Protein AF-A0A544Y6G6-F1 (afdb_m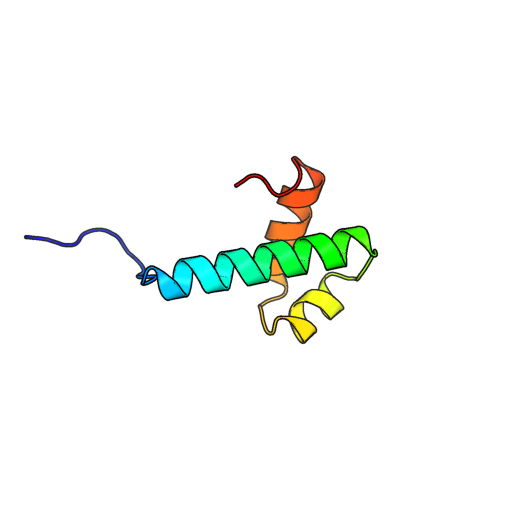onomer)

Solvent-accessible surface area (backbone atoms only — not comparable to full-atom values): 3851 Å² total; per-residue (Å²): 136,81,90,86,70,88,79,90,61,56,77,68,53,48,49,55,51,51,53,53,50,52,54,48,49,54,39,49,74,72,65,53,49,56,69,55,49,15,62,76,71,73,46,56,55,71,59,39,52,53,50,53,50,49,39,75,75,62,54,83,77,125

Secondary structure (DSSP, 8-state):
----------HHHHHHHHHHHHHHHHHHHTT--HHHHHHHHT--HHHHHHHHHHHHHHTT--

Structure (mmCIF, N/CA/C/O backbone):
data_AF-A0A544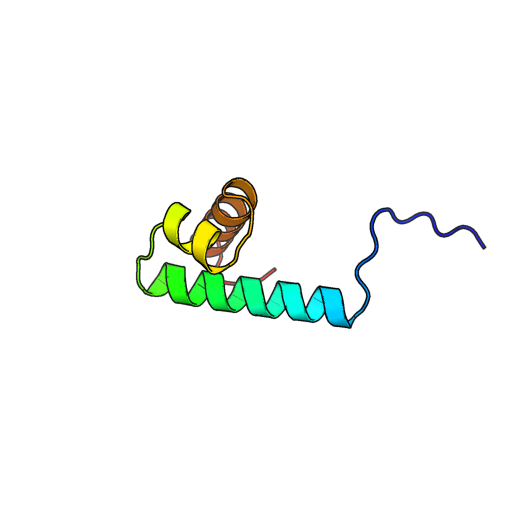Y6G6-F1
#
_entry.id   AF-A0A544Y6G6-F1
#
loop_
_atom_site.group_PDB
_atom_site.id
_atom_site.type_symbol
_atom_site.label_atom_id
_atom_site.label_alt_id
_atom_site.label_comp_id
_atom_site.label_asym_id
_atom_site.label_entity_id
_atom_site.label_seq_id
_atom_site.pdbx_PDB_ins_code
_atom_site.Cartn_x
_atom_site.Cartn_y
_atom_site.Cartn_z
_atom_site.occupancy
_atom_site.B_iso_or_equiv
_atom_site.auth_seq_id
_atom_site.auth_comp_id
_atom_site.auth_asym_id
_atom_site.auth_atom_id
_atom_site.pdbx_PDB_model_num
ATOM 1 N N . MET A 1 1 ? 34.401 4.719 -18.296 1.00 55.69 1 MET A N 1
ATOM 2 C CA . MET A 1 1 ? 33.688 4.705 -16.999 1.00 55.69 1 MET A CA 1
ATOM 3 C C . MET A 1 1 ? 32.738 3.519 -16.972 1.00 55.69 1 MET A C 1
ATOM 5 O O . MET A 1 1 ? 31.993 3.339 -17.924 1.00 55.69 1 MET A O 1
ATOM 9 N N . ARG A 1 2 ? 32.826 2.671 -15.944 1.00 49.41 2 ARG A N 1
ATOM 10 C CA . ARG A 1 2 ? 32.104 1.396 -15.836 1.00 49.41 2 ARG A CA 1
ATOM 11 C C . ARG A 1 2 ? 30.916 1.610 -14.896 1.00 49.41 2 ARG A C 1
ATOM 13 O O . ARG A 1 2 ? 31.125 1.754 -13.697 1.00 49.41 2 ARG A O 1
ATOM 20 N N . TYR A 1 3 ? 29.695 1.667 -15.424 1.00 50.72 3 TYR A N 1
ATOM 21 C CA . TYR A 1 3 ? 28.495 1.623 -14.586 1.00 50.72 3 TYR A CA 1
ATOM 22 C C . TYR A 1 3 ? 28.350 0.199 -14.048 1.00 50.72 3 TYR A C 1
ATOM 24 O O . TYR A 1 3 ? 27.824 -0.686 -14.714 1.00 50.72 3 TYR A O 1
ATOM 32 N N . ALA A 1 4 ? 28.902 -0.035 -12.862 1.00 52.09 4 ALA A N 1
ATOM 33 C CA . ALA A 1 4 ? 28.753 -1.276 -12.120 1.00 52.09 4 ALA A CA 1
ATOM 34 C C . ALA A 1 4 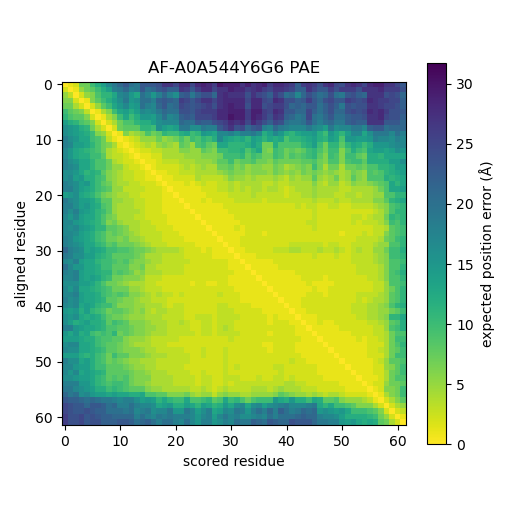? 27.779 -1.041 -10.962 1.00 52.09 4 ALA A C 1
ATOM 36 O O . ALA A 1 4 ? 28.181 -0.988 -9.810 1.00 52.09 4 ALA A O 1
ATOM 37 N N . GLN A 1 5 ? 26.504 -0.842 -11.288 1.00 55.56 5 GLN A N 1
ATOM 38 C CA . GLN A 1 5 ? 25.392 -0.876 -10.340 1.00 55.56 5 GLN A CA 1
ATOM 39 C C . GLN A 1 5 ? 24.209 -1.457 -11.114 1.00 55.56 5 GLN A C 1
ATOM 41 O O . GLN A 1 5 ? 23.724 -0.854 -12.071 1.00 55.56 5 GLN A O 1
ATOM 46 N N . GLY A 1 6 ? 23.804 -2.676 -10.776 1.00 46.31 6 GLY A N 1
ATOM 47 C CA . GLY A 1 6 ? 22.662 -3.319 -11.409 1.00 46.31 6 GLY A CA 1
ATOM 48 C C . GLY A 1 6 ? 21.366 -2.539 -11.170 1.00 46.31 6 GLY A C 1
ATOM 49 O O . GLY A 1 6 ? 21.080 -2.140 -10.048 1.00 46.31 6 GLY A O 1
ATOM 50 N N . GLY A 1 7 ? 20.563 -2.401 -12.228 1.00 49.00 7 GLY A N 1
ATOM 51 C CA . GLY A 1 7 ? 19.121 -2.157 -12.134 1.00 49.00 7 GLY A CA 1
ATOM 52 C C . GLY A 1 7 ? 18.710 -0.691 -12.021 1.00 49.00 7 GLY A C 1
ATOM 53 O O . GLY A 1 7 ? 18.506 -0.178 -10.927 1.00 49.00 7 GLY A O 1
ATOM 54 N N . GLY A 1 8 ? 18.538 -0.048 -13.177 1.00 53.75 8 GLY A N 1
ATOM 55 C CA . GLY A 1 8 ? 18.087 1.332 -13.312 1.00 53.75 8 GLY A CA 1
ATOM 56 C C . GLY A 1 8 ? 16.694 1.599 -12.747 1.00 53.75 8 GLY A C 1
ATOM 57 O O . GLY A 1 8 ? 15.765 0.826 -12.949 1.00 53.75 8 GLY A O 1
ATOM 58 N N . PHE A 1 9 ? 16.574 2.741 -12.083 1.00 53.03 9 PHE A N 1
ATOM 59 C CA . PHE A 1 9 ? 15.337 3.495 -11.967 1.00 53.03 9 PHE A CA 1
ATOM 60 C C . PHE A 1 9 ? 15.738 4.947 -12.212 1.00 53.03 9 PHE A C 1
ATOM 62 O O . PHE A 1 9 ? 16.525 5.523 -11.458 1.00 53.03 9 PHE A O 1
ATOM 69 N N . THR A 1 10 ? 15.263 5.521 -13.313 1.00 63.03 10 THR A N 1
ATOM 70 C CA . THR A 1 10 ? 15.331 6.970 -13.524 1.00 63.03 10 THR A CA 1
ATOM 71 C C . THR A 1 10 ? 14.664 7.682 -12.332 1.00 63.03 10 THR A C 1
ATOM 73 O O . THR A 1 10 ? 13.834 7.081 -11.641 1.00 63.03 10 THR A O 1
ATOM 76 N N . PRO A 1 11 ? 14.988 8.949 -12.019 1.00 61.81 11 PRO A N 1
ATOM 77 C CA . PRO A 1 11 ? 14.364 9.658 -10.896 1.00 61.81 11 PRO A CA 1
ATOM 78 C C . PRO A 1 11 ? 12.824 9.618 -10.912 1.00 61.81 11 PRO A C 1
ATOM 80 O O . PRO A 1 11 ? 12.197 9.568 -9.857 1.00 61.81 11 PRO A O 1
ATOM 83 N N . GLN A 1 12 ? 12.201 9.574 -12.095 1.00 61.88 12 GLN A N 1
ATOM 84 C CA . GLN A 1 12 ? 10.748 9.418 -12.248 1.00 61.88 12 GLN A CA 1
ATOM 85 C C . GLN A 1 12 ? 10.231 8.051 -11.771 1.00 61.88 12 GLN A C 1
ATOM 87 O O . GLN A 1 12 ? 9.152 7.920 -11.203 1.00 61.88 12 GLN A O 1
ATOM 92 N N . GLU A 1 13 ? 11.024 7.024 -12.004 1.00 65.38 13 GLU A N 1
ATOM 93 C CA . GLU A 1 13 ? 10.764 5.622 -11.704 1.00 65.38 13 GLU A CA 1
ATOM 94 C C . GLU A 1 13 ? 10.924 5.330 -10.202 1.00 65.38 13 GLU A C 1
ATOM 96 O O . GLU A 1 13 ? 10.159 4.550 -9.631 1.00 65.38 13 GLU A O 1
ATOM 101 N N . GLN A 1 14 ? 11.858 6.032 -9.551 1.00 67.19 14 GLN A N 1
ATOM 102 C CA . GLN A 1 14 ? 11.986 6.090 -8.092 1.00 67.19 14 GLN A CA 1
ATOM 103 C C . GLN A 1 14 ? 10.745 6.748 -7.467 1.00 67.19 14 GLN A C 1
ATOM 105 O O . GLN A 1 14 ? 10.106 6.143 -6.610 1.00 67.19 14 GLN A O 1
ATOM 110 N N . ARG A 1 15 ? 10.339 7.929 -7.961 1.00 69.62 15 ARG A N 1
ATOM 111 C CA . ARG A 1 15 ? 9.148 8.647 -7.466 1.00 69.62 15 ARG A CA 1
ATOM 112 C C . ARG A 1 15 ? 7.874 7.823 -7.594 1.00 69.62 15 ARG A C 1
ATOM 114 O O . ARG A 1 15 ? 7.131 7.694 -6.632 1.00 69.62 15 ARG A O 1
ATOM 121 N N . ARG A 1 16 ? 7.666 7.178 -8.744 1.00 71.75 16 ARG A N 1
ATOM 122 C CA . ARG A 1 16 ? 6.501 6.310 -8.961 1.00 71.75 16 ARG A CA 1
ATOM 123 C C . ARG A 1 16 ? 6.466 5.133 -7.984 1.00 71.75 16 ARG A C 1
ATOM 125 O O . ARG A 1 16 ? 5.396 4.710 -7.564 1.00 71.75 16 ARG A O 1
ATOM 132 N N . ARG A 1 17 ? 7.623 4.581 -7.609 1.00 74.69 17 ARG A N 1
ATOM 133 C CA . ARG A 1 17 ? 7.701 3.527 -6.584 1.00 74.69 17 ARG A CA 1
ATOM 134 C C . ARG A 1 17 ? 7.408 4.054 -5.187 1.00 74.69 17 ARG A C 1
ATOM 136 O O . ARG A 1 17 ? 6.780 3.344 -4.407 1.00 74.69 17 ARG A O 1
ATOM 143 N N . GLU A 1 18 ? 7.854 5.266 -4.891 1.00 77.50 18 GLU A N 1
ATOM 144 C CA . GLU A 1 18 ? 7.586 5.940 -3.623 1.00 77.50 18 GLU A CA 1
ATOM 145 C C . GLU A 1 18 ? 6.086 6.230 -3.465 1.00 77.50 18 GLU A C 1
ATOM 147 O O . GLU A 1 18 ? 5.496 5.849 -2.458 1.00 77.50 18 GLU A O 1
ATOM 152 N N . GLU A 1 19 ? 5.435 6.743 -4.513 1.00 81.50 19 GLU A N 1
ATOM 153 C CA . GLU A 1 19 ? 3.978 6.932 -4.578 1.00 81.50 19 GLU A CA 1
ATOM 154 C C . GLU A 1 19 ? 3.220 5.618 -4.345 1.00 81.50 19 GLU A C 1
ATOM 156 O O . GLU A 1 19 ? 2.326 5.546 -3.502 1.00 81.50 19 GLU A O 1
ATOM 161 N N . VAL A 1 20 ? 3.618 4.541 -5.032 1.00 85.69 20 VAL A N 1
ATOM 162 C CA . VAL A 1 20 ? 2.998 3.216 -4.872 1.00 85.69 20 VAL A CA 1
ATOM 163 C C . VAL A 1 20 ? 3.189 2.678 -3.449 1.00 85.69 20 VAL A C 1
ATOM 165 O O . VAL A 1 20 ? 2.292 2.030 -2.909 1.00 85.69 20 VAL A O 1
ATOM 168 N N . ARG A 1 21 ? 4.334 2.943 -2.815 1.00 82.56 21 ARG A N 1
ATOM 169 C CA . ARG A 1 21 ? 4.597 2.522 -1.436 1.00 82.56 21 ARG A CA 1
ATOM 170 C C . ARG A 1 21 ? 3.748 3.299 -0.426 1.00 82.56 21 ARG A C 1
ATOM 172 O O . ARG A 1 21 ? 3.239 2.679 0.506 1.00 82.56 21 ARG A O 1
ATOM 179 N N . LEU A 1 22 ? 3.569 4.608 -0.611 1.00 86.06 22 LEU A N 1
ATOM 180 C CA . LEU A 1 22 ? 2.688 5.429 0.231 1.00 86.06 22 LEU A CA 1
ATOM 181 C C . LEU A 1 22 ? 1.227 4.989 0.096 1.00 86.06 22 LEU A C 1
ATOM 183 O O . LEU A 1 22 ? 0.548 4.780 1.098 1.00 86.06 22 LEU A O 1
ATOM 187 N N . GLN A 1 23 ? 0.776 4.742 -1.134 1.00 89.12 23 GLN A N 1
ATOM 188 C CA . GLN A 1 23 ? -0.575 4.253 -1.398 1.00 89.12 23 GLN A CA 1
ATOM 189 C C . GLN A 1 23 ? -0.805 2.853 -0.803 1.00 89.12 23 GLN A C 1
ATOM 191 O O . GLN A 1 23 ? -1.874 2.565 -0.266 1.00 89.12 23 GLN A O 1
ATOM 196 N N . ALA A 1 24 ? 0.210 1.982 -0.835 1.00 90.00 24 ALA A N 1
ATOM 197 C CA . ALA A 1 24 ? 0.160 0.694 -0.148 1.00 90.00 24 ALA A CA 1
ATOM 198 C C . ALA A 1 24 ? 0.056 0.853 1.377 1.00 90.00 24 ALA A C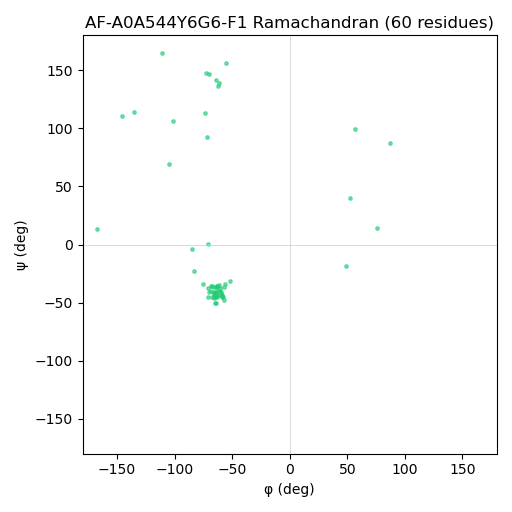 1
ATOM 200 O O . ALA A 1 24 ? -0.701 0.114 2.003 1.00 90.00 24 ALA A O 1
ATOM 201 N N . ALA A 1 25 ? 0.785 1.804 1.971 1.00 87.81 25 ALA A N 1
ATOM 202 C CA . ALA A 1 25 ? 0.719 2.077 3.405 1.00 87.81 25 ALA A CA 1
ATOM 203 C C . ALA A 1 25 ? -0.674 2.558 3.832 1.00 87.81 25 ALA A C 1
ATOM 205 O O . ALA A 1 25 ? -1.230 2.007 4.775 1.00 87.81 25 ALA A O 1
ATOM 206 N N . GLU A 1 26 ? -1.284 3.485 3.091 1.00 90.06 26 GLU A N 1
ATOM 207 C CA . GLU A 1 26 ? -2.657 3.940 3.348 1.00 90.06 26 GLU A CA 1
ATOM 208 C C . GLU A 1 26 ? -3.668 2.782 3.278 1.00 90.06 26 GLU A C 1
ATOM 210 O O . GLU A 1 26 ? -4.514 2.620 4.157 1.00 90.06 26 GLU A O 1
ATOM 215 N N . MET A 1 27 ? -3.539 1.903 2.280 1.00 91.56 27 MET A N 1
ATOM 216 C CA . MET A 1 27 ? -4.371 0.700 2.191 1.00 91.56 27 MET A CA 1
ATOM 217 C C . MET A 1 27 ? -4.141 -0.258 3.370 1.00 91.56 27 MET A C 1
ATOM 219 O O . MET A 1 27 ? -5.079 -0.910 3.829 1.00 91.56 27 MET A O 1
ATOM 223 N N . PHE A 1 28 ? -2.911 -0.367 3.879 1.00 89.62 28 PHE A N 1
ATOM 224 C CA . PHE A 1 28 ? -2.628 -1.183 5.059 1.00 89.62 28 PHE A CA 1
ATOM 225 C C . PHE A 1 28 ? -3.254 -0.608 6.334 1.00 89.62 28 PHE A C 1
ATOM 227 O O . PHE A 1 28 ? -3.800 -1.399 7.107 1.00 89.62 28 PHE A O 1
ATOM 234 N N . GLU A 1 29 ? -3.235 0.717 6.518 1.00 89.00 29 GLU A N 1
ATOM 235 C CA . GLU A 1 29 ? -3.941 1.419 7.608 1.00 89.00 29 GLU A CA 1
ATOM 236 C C . GLU A 1 29 ? -5.455 1.161 7.545 1.00 89.00 29 GLU A C 1
ATOM 238 O O . GLU A 1 29 ? -6.089 0.856 8.551 1.00 89.00 29 GLU A O 1
ATOM 243 N N . GLN A 1 30 ? -6.032 1.170 6.339 1.00 91.38 30 GLN A N 1
ATOM 244 C CA . GLN A 1 30 ? -7.444 0.840 6.098 1.00 91.38 30 GLN A CA 1
ATOM 245 C C . GLN A 1 30 ? -7.772 -0.659 6.277 1.00 91.38 30 GLN A C 1
ATOM 247 O O . GLN A 1 30 ? -8.909 -1.080 6.066 1.00 91.38 30 GLN A O 1
ATOM 252 N N . GLY A 1 31 ? -6.793 -1.498 6.635 1.00 90.81 31 GLY A N 1
ATOM 253 C CA . GLY A 1 31 ? -6.989 -2.933 6.851 1.00 90.81 31 GLY A CA 1
ATOM 254 C C . GLY A 1 31 ? -7.134 -3.753 5.565 1.00 90.81 31 GLY A C 1
ATOM 255 O O . GLY A 1 31 ? -7.520 -4.923 5.617 1.00 90.81 31 GLY A O 1
ATOM 256 N N . VAL A 1 32 ? -6.796 -3.183 4.405 1.00 93.62 32 VAL A N 1
ATOM 257 C CA . VAL A 1 32 ? -6.888 -3.871 3.114 1.00 93.62 32 VAL A CA 1
ATOM 258 C C . VAL A 1 32 ? -5.931 -5.071 3.080 1.00 93.62 32 VAL A C 1
ATOM 260 O O . VAL A 1 32 ? -4.806 -5.063 3.601 1.00 93.62 32 VAL A O 1
ATOM 263 N N . THR A 1 33 ? -6.392 -6.156 2.457 1.00 92.31 33 THR A N 1
ATOM 264 C CA . THR A 1 33 ? -5.609 -7.389 2.315 1.00 92.31 33 THR A CA 1
ATOM 265 C C . THR A 1 33 ? -4.484 -7.222 1.297 1.00 92.31 33 THR A C 1
ATOM 267 O O . THR A 1 33 ? -4.640 -6.545 0.279 1.00 92.31 33 THR A O 1
ATOM 270 N N . ASN A 1 34 ? -3.359 -7.910 1.509 1.00 90.31 34 ASN A N 1
ATOM 271 C CA . ASN A 1 34 ? -2.209 -7.848 0.597 1.00 90.31 34 ASN A CA 1
ATOM 272 C C . ASN A 1 34 ? -2.583 -8.230 -0.852 1.00 90.31 34 ASN A C 1
ATOM 274 O O . ASN A 1 34 ? -2.075 -7.640 -1.804 1.00 90.31 34 ASN A O 1
ATOM 278 N N . ALA A 1 35 ? -3.520 -9.166 -1.032 1.00 92.38 35 ALA A N 1
ATOM 279 C CA . ALA A 1 35 ? -4.025 -9.567 -2.344 1.00 92.38 35 ALA A CA 1
ATOM 280 C C . ALA A 1 35 ? -4.846 -8.470 -3.044 1.00 92.38 35 ALA A C 1
ATOM 282 O O . ALA A 1 35 ? -4.802 -8.350 -4.269 1.00 92.38 35 ALA A O 1
ATOM 283 N N . ALA A 1 36 ? -5.612 -7.671 -2.299 1.00 93.38 36 ALA A N 1
ATOM 284 C CA . ALA A 1 36 ? -6.309 -6.518 -2.860 1.00 93.38 36 ALA A CA 1
ATOM 285 C C . ALA A 1 36 ? -5.313 -5.407 -3.225 1.00 93.38 36 ALA A C 1
ATOM 287 O O . ALA A 1 36 ? -5.344 -4.931 -4.355 1.00 93.38 36 ALA A O 1
ATOM 288 N N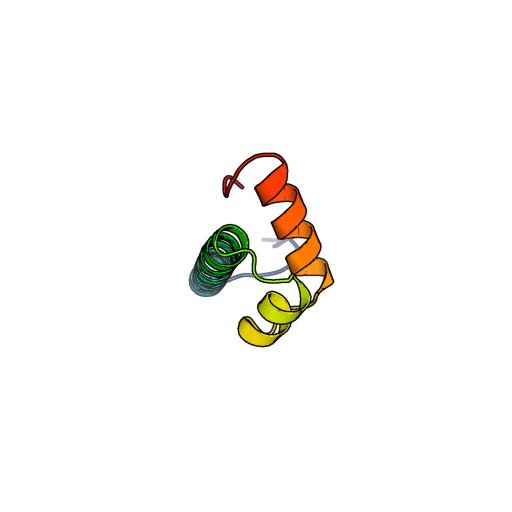 . VAL A 1 37 ? -4.354 -5.098 -2.345 1.00 91.88 37 VAL A N 1
ATOM 289 C CA . VAL A 1 37 ? -3.291 -4.112 -2.617 1.00 91.88 37 VAL A CA 1
ATOM 290 C C . VAL A 1 37 ? -2.478 -4.482 -3.865 1.00 91.88 37 VAL A C 1
ATOM 292 O O . VAL A 1 37 ? -2.269 -3.643 -4.738 1.00 91.88 37 VAL A 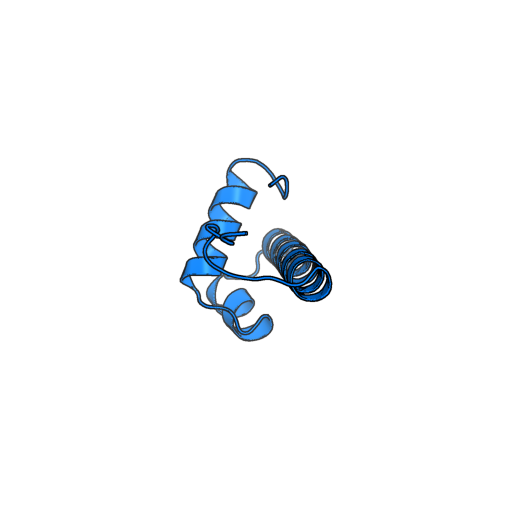O 1
ATOM 295 N N . ALA A 1 38 ? -2.079 -5.750 -4.007 1.00 92.56 38 ALA A N 1
ATOM 296 C CA . ALA A 1 38 ? -1.331 -6.232 -5.170 1.00 92.56 38 ALA A CA 1
ATOM 297 C C . ALA A 1 38 ? -2.102 -6.043 -6.486 1.00 92.56 38 ALA A C 1
ATOM 299 O O . ALA A 1 38 ? -1.533 -5.597 -7.483 1.00 92.56 38 ALA A O 1
ATOM 300 N N . ARG A 1 39 ? -3.409 -6.339 -6.480 1.00 92.44 39 ARG A N 1
ATOM 301 C CA . ARG A 1 39 ? -4.281 -6.164 -7.649 1.00 92.44 39 ARG A CA 1
ATOM 302 C C . ARG A 1 39 ? -4.479 -4.691 -7.996 1.00 92.44 39 ARG A C 1
ATOM 304 O O . ARG A 1 39 ? -4.351 -4.336 -9.165 1.00 92.44 39 ARG A O 1
ATOM 311 N N . THR A 1 40 ? -4.735 -3.845 -7.001 1.00 91.62 40 THR A N 1
ATOM 312 C CA . THR A 1 40 ? -4.972 -2.409 -7.206 1.00 91.62 40 THR A CA 1
ATOM 313 C C . THR A 1 40 ? -3.725 -1.700 -7.726 1.00 91.62 40 THR A C 1
ATOM 315 O O . THR A 1 40 ? -3.797 -0.963 -8.705 1.00 91.62 40 THR A O 1
ATOM 318 N N . LEU A 1 41 ? -2.565 -1.977 -7.126 1.00 88.38 41 LEU A N 1
ATOM 319 C CA . LEU A 1 41 ? -1.293 -1.351 -7.496 1.00 88.38 41 LEU A CA 1
ATOM 320 C C . LEU A 1 41 ? -0.589 -2.057 -8.668 1.00 88.38 41 LEU A C 1
ATOM 322 O O . LEU A 1 41 ? 0.453 -1.593 -9.128 1.00 88.38 41 LEU A O 1
ATOM 326 N N . ARG A 1 42 ? -1.150 -3.173 -9.161 1.00 89.44 42 ARG A N 1
ATOM 327 C CA . ARG A 1 42 ? -0.590 -4.024 -10.230 1.00 89.44 42 ARG A CA 1
ATOM 328 C C . ARG A 1 42 ? 0.858 -4.447 -9.962 1.00 89.44 42 ARG A C 1
ATOM 330 O O . ARG A 1 42 ? 1.690 -4.497 -10.866 1.00 89.44 42 ARG A O 1
ATOM 337 N N . VAL A 1 43 ? 1.149 -4.765 -8.705 1.00 87.06 43 VAL A N 1
ATOM 338 C CA . VAL A 1 43 ? 2.450 -5.273 -8.255 1.00 87.06 43 VAL A CA 1
ATOM 339 C C . VAL A 1 43 ? 2.335 -6.734 -7.841 1.00 87.06 43 VAL A C 1
ATOM 341 O O . VAL A 1 43 ? 1.248 -7.264 -7.620 1.00 87.06 43 VAL A O 1
ATOM 344 N N . THR A 1 44 ? 3.474 -7.410 -7.709 1.00 89.12 44 THR A N 1
ATOM 345 C CA . THR A 1 44 ? 3.474 -8.798 -7.235 1.00 89.12 44 THR A CA 1
ATOM 346 C C . THR A 1 44 ? 3.108 -8.879 -5.753 1.00 89.12 44 THR A C 1
ATOM 348 O O . THR A 1 44 ? 3.492 -8.023 -4.954 1.00 89.12 44 THR A O 1
ATOM 351 N N . HIS A 1 45 ? 2.422 -9.958 -5.365 1.00 90.06 45 HIS A N 1
ATOM 352 C CA . HIS A 1 45 ? 2.055 -10.212 -3.968 1.00 90.06 45 HIS A CA 1
ATOM 353 C C . HIS A 1 45 ? 3.279 -10.241 -3.036 1.00 90.06 45 HIS A C 1
ATOM 355 O O . HIS A 1 45 ? 3.237 -9.694 -1.938 1.00 90.06 45 HIS A O 1
ATOM 361 N N . ARG A 1 46 ? 4.407 -10.782 -3.519 1.00 89.06 46 ARG A N 1
ATOM 362 C CA . ARG A 1 46 ? 5.684 -10.837 -2.790 1.00 89.06 46 ARG A CA 1
ATOM 363 C C . ARG A 1 46 ? 6.228 -9.448 -2.437 1.00 89.06 46 ARG A C 1
ATOM 365 O O . ARG A 1 46 ? 6.784 -9.265 -1.356 1.00 89.06 46 ARG A O 1
ATOM 372 N N . SER A 1 47 ? 6.066 -8.461 -3.324 1.00 87.56 47 SER A N 1
ATOM 373 C CA . SER A 1 47 ? 6.436 -7.069 -3.029 1.00 87.56 47 SER A CA 1
ATOM 374 C C . SER A 1 47 ? 5.565 -6.489 -1.917 1.00 87.56 47 SER A C 1
ATOM 376 O O . SER A 1 47 ? 6.085 -5.866 -0.994 1.00 87.56 47 SER A O 1
ATOM 378 N N . VAL A 1 48 ? 4.256 -6.746 -1.975 1.00 90.88 48 VAL A N 1
ATOM 379 C CA . VAL A 1 48 ? 3.294 -6.267 -0.974 1.00 90.88 48 VAL A CA 1
ATOM 380 C C . VAL A 1 48 ? 3.544 -6.902 0.391 1.00 90.88 48 VAL A C 1
ATOM 382 O O . VAL A 1 48 ? 3.518 -6.198 1.392 1.00 90.88 48 VAL A O 1
ATOM 385 N N . GLU A 1 49 ? 3.856 -8.198 0.456 1.00 90.69 49 GLU A N 1
ATOM 386 C CA . GLU A 1 49 ? 4.249 -8.862 1.708 1.00 90.69 49 GLU A CA 1
ATOM 387 C C . GLU A 1 49 ? 5.487 -8.226 2.337 1.00 90.69 49 GLU A C 1
ATOM 389 O O . GLU A 1 49 ? 5.502 -7.959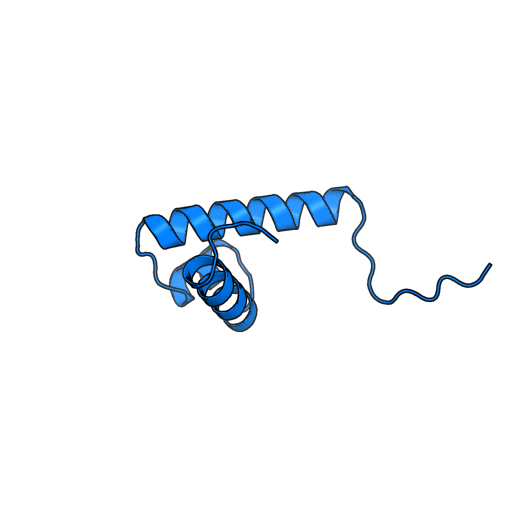 3.540 1.00 90.69 49 GLU A O 1
ATOM 394 N N . ARG A 1 50 ? 6.509 -7.930 1.524 1.00 88.56 50 ARG A N 1
ATOM 395 C CA . ARG A 1 50 ? 7.717 -7.247 1.998 1.00 88.56 50 ARG A CA 1
ATOM 396 C C . ARG A 1 50 ? 7.389 -5.862 2.556 1.00 88.56 50 ARG A C 1
ATOM 398 O O . ARG A 1 50 ? 7.893 -5.510 3.619 1.00 88.56 50 ARG A O 1
ATOM 405 N N . TRP A 1 51 ? 6.537 -5.098 1.873 1.00 89.00 51 TRP A N 1
ATOM 406 C CA . TRP A 1 51 ? 6.093 -3.786 2.350 1.00 89.00 51 TRP A CA 1
ATOM 407 C C . TRP A 1 51 ? 5.253 -3.884 3.618 1.00 89.00 51 TRP A C 1
ATOM 409 O O . TRP A 1 51 ? 5.472 -3.109 4.538 1.00 89.00 51 TRP A O 1
ATOM 419 N N . ARG A 1 52 ? 4.345 -4.860 3.713 1.00 86.94 52 ARG A N 1
ATOM 420 C CA . ARG A 1 52 ? 3.507 -5.077 4.899 1.00 86.94 52 ARG A CA 1
ATOM 421 C C . ARG A 1 52 ? 4.343 -5.422 6.124 1.00 86.94 52 ARG A C 1
ATOM 423 O O . ARG A 1 52 ? 4.041 -4.957 7.219 1.00 86.94 52 ARG A O 1
ATOM 430 N N . ARG A 1 53 ? 5.390 -6.230 5.937 1.00 86.81 53 ARG A N 1
ATOM 431 C CA . ARG A 1 53 ? 6.348 -6.568 6.991 1.00 86.81 53 ARG A CA 1
ATOM 432 C C . ARG A 1 53 ? 7.126 -5.336 7.450 1.00 86.81 53 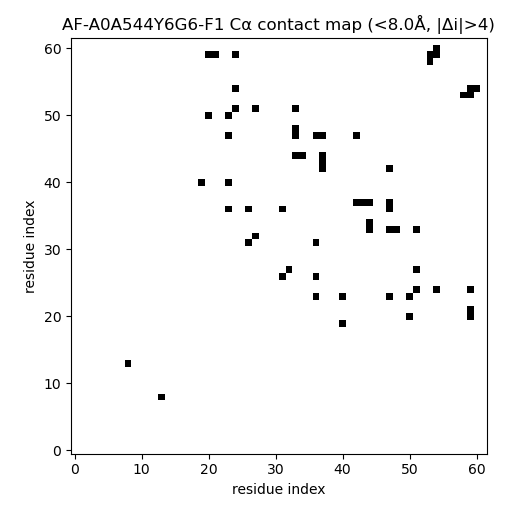ARG A C 1
ATOM 434 O O . ARG A 1 53 ? 7.113 -5.047 8.637 1.00 86.81 53 ARG A O 1
ATOM 441 N N . ALA A 1 54 ? 7.700 -4.573 6.518 1.00 84.00 54 ALA A N 1
ATOM 442 C CA . ALA A 1 54 ? 8.410 -3.331 6.836 1.00 84.00 54 ALA A CA 1
ATOM 443 C 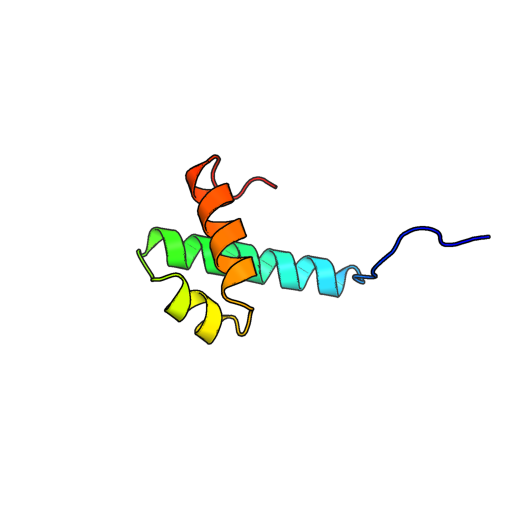C . ALA A 1 54 ? 7.498 -2.285 7.508 1.00 84.00 54 ALA A C 1
ATOM 445 O O . ALA A 1 54 ? 7.897 -1.630 8.464 1.00 84.00 54 ALA A O 1
ATOM 446 N N . TRP A 1 55 ? 6.248 -2.163 7.051 1.00 84.62 55 TRP A N 1
ATOM 447 C CA . TRP A 1 55 ? 5.247 -1.279 7.648 1.00 84.62 55 TRP A CA 1
ATOM 448 C C . TRP A 1 55 ? 4.890 -1.706 9.081 1.00 84.62 55 TRP A C 1
ATOM 450 O O . TRP A 1 55 ? 4.849 -0.853 9.959 1.00 84.62 55 TRP A O 1
ATOM 460 N N . ARG A 1 56 ? 4.738 -3.012 9.354 1.00 82.50 56 ARG A N 1
ATOM 461 C CA . ARG A 1 56 ? 4.522 -3.536 10.718 1.00 82.50 56 ARG A CA 1
ATOM 462 C C . ARG A 1 56 ? 5.731 -3.385 11.642 1.00 82.50 56 ARG A C 1
ATOM 464 O O . ARG A 1 56 ? 5.542 -3.210 12.838 1.00 82.50 56 ARG A O 1
ATOM 471 N N . GLU A 1 57 ? 6.941 -3.518 11.107 1.00 81.25 57 GLU A N 1
ATOM 472 C CA . GLU A 1 57 ? 8.184 -3.481 11.888 1.00 81.25 57 GLU A CA 1
ATOM 473 C C . GLU A 1 57 ? 8.669 -2.045 12.172 1.00 81.25 57 GLU A C 1
ATOM 475 O O . GLU A 1 57 ? 9.382 -1.845 13.151 1.00 81.25 57 GLU A O 1
ATOM 480 N N . GLY A 1 58 ? 8.279 -1.040 11.375 1.00 69.94 58 GLY A N 1
ATOM 481 C CA . GLY A 1 58 ? 8.785 0.327 11.570 1.00 69.94 58 GLY A CA 1
ATOM 482 C C . GLY A 1 58 ? 8.083 1.473 10.834 1.00 69.94 58 GLY A C 1
ATOM 483 O O . GLY A 1 58 ? 8.653 2.554 10.800 1.00 69.94 58 GLY A O 1
ATOM 484 N N . GLY A 1 59 ? 6.891 1.274 10.252 1.00 64.06 59 GLY A N 1
ATOM 485 C CA . GLY A 1 59 ? 6.039 2.339 9.691 1.00 64.06 59 GLY A CA 1
ATOM 486 C C . GLY A 1 59 ? 6.683 3.227 8.612 1.00 64.06 59 GLY A C 1
ATOM 487 O O . GLY A 1 59 ? 7.367 4.190 8.921 1.00 64.06 59 GLY A O 1
ATOM 488 N N . THR A 1 60 ? 6.402 2.958 7.328 1.00 55.78 60 THR A N 1
ATOM 489 C CA . THR A 1 60 ? 6.791 3.721 6.105 1.00 55.78 60 THR A CA 1
ATOM 490 C C . THR A 1 60 ? 8.254 4.148 5.903 1.00 55.78 60 THR A C 1
ATOM 492 O O . THR A 1 60 ? 8.624 4.360 4.751 1.00 55.78 60 THR A O 1
ATOM 495 N N . ALA A 1 61 ? 9.118 4.185 6.915 1.00 47.00 61 ALA A N 1
ATOM 496 C CA . ALA A 1 61 ? 10.510 4.591 6.808 1.00 47.00 61 ALA A CA 1
ATOM 497 C C . ALA A 1 61 ? 11.344 3.503 6.115 1.00 47.00 61 ALA A C 1
ATOM 499 O O . ALA A 1 61 ? 11.497 2.386 6.609 1.00 47.00 61 ALA A O 1
ATOM 500 N N . GLY A 1 62 ? 11.842 3.816 4.923 1.00 43.22 62 GLY A N 1
ATOM 501 C CA . GLY A 1 62 ? 12.829 3.025 4.190 1.00 43.22 62 GLY A CA 1
ATOM 502 C C . GLY A 1 62 ? 12.872 3.398 2.727 1.00 43.22 62 GLY A C 1
ATOM 503 O O . GLY A 1 62 ? 11.817 3.236 2.081 1.00 43.22 62 GLY A O 1
#

Mean predicted aligned error: 8.34 Å

InterPro domains:
  IPR009057 Homedomain-like superfamily [SSF46689] (1-62)

Nearest PDB structures (foldseek):
  2r0q-assembly1_F  TM=8.326E-01  e=1.576E-01  Staphylococcus aureus
  7bhy-assembly1_A  TM=6.991E-01  e=4.481E-01  Bacillus subtilis subsp. subtilis str. 168
  7bhy-assembly2_C-2  TM=7.056E-01  e=6.891E-01  Bacillus subtilis subsp. subtilis str. 168
  2lvs-assembly1_A  TM=8.830E-01  e=2.834E+00  Hyperthermus butylicus DSM 5456
  4ld5-assembly1_B  TM=6.483E-01  e=7.792E-01  Staphylococcus aureus

Radius of gyration: 13.42 Å; Cα contacts (8 Å, |Δi|>4): 32; chains: 1; bounding box: 41×20×29 Å

pLDDT: mean 77.74, std 15.7, range [43.22, 93.62]

Organism: NCBI:txid568844

Foldseek 3Di:
DDPPDPDDDDPVNVVLVLVLLVVLLVCVVVVHDLVVSCVVSVHDSVVSVVSNVCCVVPRSDD

Sequence (62 aa):
MRYAQGGGFTPQEQRRREEVRLQAAEMFEQGVTNAAVARTLRVTHRSVERWRRAWREGGTAG